Protein AF-A0A7H1D372-F1 (afdb_monomer_lite)

Radius of gyration: 15.63 Å; chains: 1; bounding box: 36×16×43 Å

Secondary structure (DSSP, 8-state):
-EEEEEEPSSSTT-EEEEEEE-TTT--EEEEE-SS-------B-SSS--S--SGGGG--SS-TT-BSHHHHHHHHTTPPP-

Structure (mmCIF, N/CA/C/O backbone):
data_AF-A0A7H1D372-F1
#
_entry.id   AF-A0A7H1D372-F1
#
loop_
_atom_site.group_PDB
_atom_site.id
_atom_site.type_symbol
_atom_site.label_atom_id
_atom_site.label_alt_id
_atom_site.label_comp_id
_atom_site.label_asym_id
_atom_site.label_entity_id
_atom_site.label_seq_id
_atom_site.pdbx_PDB_ins_code
_atom_site.Cartn_x
_atom_site.Cartn_y
_atom_site.Cartn_z
_atom_site.occupancy
_atom_site.B_iso_or_equiv
_atom_site.auth_seq_id
_atom_site.auth_comp_id
_atom_site.auth_asym_id
_atom_site.auth_atom_id
_atom_site.pdbx_PDB_model_num
ATOM 1 N N . MET A 1 1 ? -7.864 -2.670 -4.522 1.00 94.44 1 MET A N 1
ATOM 2 C CA . MET A 1 1 ? -6.763 -1.802 -4.063 1.00 94.44 1 MET A CA 1
ATOM 3 C C . MET A 1 1 ? -7.182 -1.103 -2.783 1.00 94.44 1 MET A C 1
ATOM 5 O O . MET A 1 1 ? -8.270 -0.547 -2.761 1.00 94.44 1 MET A O 1
ATOM 9 N N . VAL A 1 2 ? -6.358 -1.151 -1.734 1.00 98.00 2 VAL A N 1
ATOM 10 C CA . VAL A 1 2 ? -6.569 -0.396 -0.483 1.00 98.00 2 VAL A CA 1
ATOM 11 C C . VAL A 1 2 ? -5.912 0.973 -0.629 1.00 98.00 2 VAL A C 1
ATOM 13 O O . VAL A 1 2 ? -4.787 1.042 -1.119 1.00 98.00 2 VAL A O 1
ATOM 16 N N . THR A 1 3 ? -6.605 2.044 -0.241 1.00 97.38 3 THR A N 1
ATOM 17 C CA . THR A 1 3 ? -6.137 3.423 -0.476 1.00 97.38 3 THR A CA 1
ATOM 18 C C . THR A 1 3 ? -5.984 4.251 0.786 1.00 97.38 3 THR A C 1
ATOM 20 O O . THR A 1 3 ? -5.125 5.122 0.802 1.00 97.38 3 THR A O 1
ATOM 23 N N . HIS A 1 4 ? -6.770 3.981 1.833 1.00 98.31 4 HIS A N 1
ATOM 24 C CA . HIS A 1 4 ? -6.696 4.718 3.095 1.00 98.31 4 HIS A CA 1
ATOM 25 C C . HIS A 1 4 ? -6.952 3.796 4.284 1.00 98.31 4 HIS A C 1
ATOM 27 O O . HIS A 1 4 ? -7.747 2.853 4.203 1.00 98.31 4 HIS A O 1
ATOM 33 N N . LEU A 1 5 ? -6.305 4.105 5.404 1.00 98.56 5 LEU A N 1
ATOM 34 C CA . LEU A 1 5 ? -6.668 3.557 6.705 1.00 98.56 5 LEU A CA 1
ATOM 35 C C . LEU A 1 5 ? -7.806 4.383 7.313 1.00 98.56 5 LEU A C 1
ATOM 37 O O . LEU A 1 5 ? -7.937 5.579 7.060 1.00 98.56 5 LEU A O 1
ATOM 41 N N . LEU A 1 6 ? -8.633 3.728 8.119 1.00 98.25 6 LEU A N 1
ATOM 42 C CA . LEU A 1 6 ? -9.695 4.371 8.885 1.00 98.25 6 LEU A CA 1
ATOM 43 C C . LEU A 1 6 ? -9.262 4.491 10.340 1.00 98.25 6 LEU A C 1
ATOM 45 O O . LEU A 1 6 ? -8.743 3.528 10.906 1.00 98.25 6 LEU A O 1
ATOM 49 N N . MET A 1 7 ? -9.537 5.639 10.953 1.00 98.31 7 MET A N 1
ATOM 50 C CA . MET A 1 7 ? -9.247 5.900 12.362 1.00 98.31 7 MET A CA 1
ATOM 51 C C . MET A 1 7 ? -10.513 5.800 13.211 1.00 98.31 7 MET A C 1
ATOM 53 O O . MET A 1 7 ? -11.625 6.044 12.740 1.00 98.31 7 MET A O 1
ATOM 57 N N . ASP A 1 8 ? -10.341 5.402 14.465 1.00 97.94 8 ASP A N 1
ATOM 58 C CA . ASP A 1 8 ? -11.412 5.317 15.449 1.00 97.94 8 ASP A CA 1
ATOM 59 C C . ASP A 1 8 ? -11.926 6.726 15.784 1.00 97.94 8 ASP A C 1
ATOM 61 O O . ASP A 1 8 ? -11.154 7.647 16.050 1.00 97.94 8 ASP A O 1
ATOM 65 N N . LYS A 1 9 ? -13.252 6.894 15.758 1.00 97.06 9 LYS A N 1
ATOM 66 C CA . LYS A 1 9 ? -13.916 8.179 16.013 1.00 97.06 9 LYS A CA 1
ATOM 67 C C . LYS A 1 9 ? -13.817 8.616 17.479 1.00 97.06 9 LYS A C 1
ATOM 69 O O . LYS A 1 9 ? -13.821 9.809 17.758 1.00 97.06 9 LYS A O 1
ATOM 74 N N . MET A 1 10 ? -13.791 7.660 18.406 1.00 97.75 10 MET A N 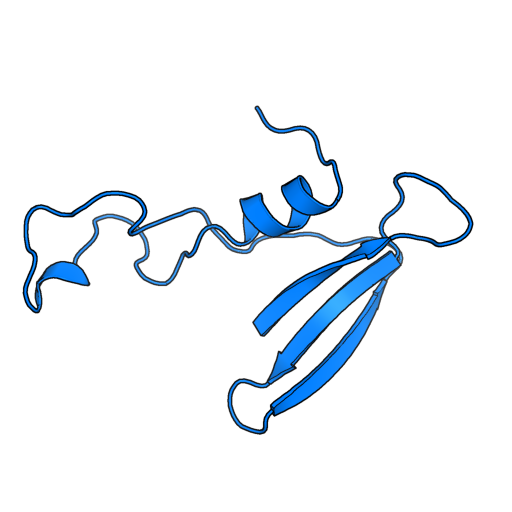1
ATOM 75 C CA . MET A 1 10 ? -13.842 7.902 19.852 1.00 97.75 10 MET A CA 1
ATOM 76 C C . MET A 1 10 ? -12.458 7.823 20.499 1.00 97.75 10 ME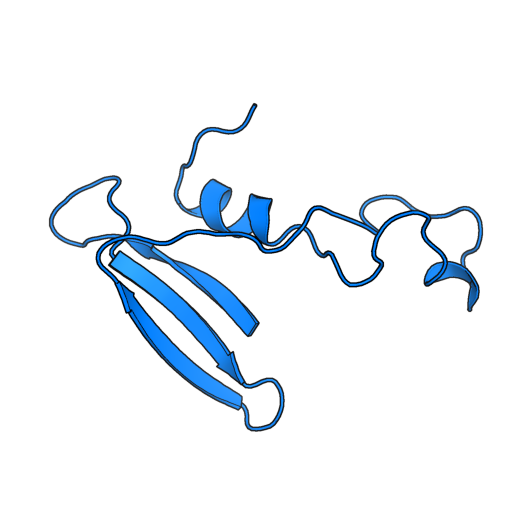T A C 1
ATOM 78 O O . MET A 1 10 ? -12.238 8.425 21.548 1.00 97.75 10 MET A O 1
ATOM 82 N N . ARG A 1 11 ? -11.532 7.055 19.912 1.00 97.19 11 ARG A N 1
ATOM 83 C CA . ARG A 1 11 ? -10.180 6.842 20.445 1.00 97.19 11 ARG A CA 1
ATOM 84 C C . ARG A 1 11 ? -9.136 7.441 19.500 1.00 97.19 11 ARG A C 1
ATOM 86 O O . ARG A 1 11 ? -8.847 6.827 18.473 1.00 97.19 11 ARG A O 1
ATOM 93 N N . PRO A 1 12 ? -8.537 8.600 19.833 1.00 95.62 12 PRO A N 1
ATOM 94 C CA . PRO A 1 12 ? -7.518 9.200 18.980 1.00 95.62 12 PRO A CA 1
ATOM 95 C C . PRO A 1 12 ? -6.329 8.247 18.803 1.00 95.62 12 PRO A C 1
ATOM 97 O O . PRO A 1 12 ? -6.001 7.468 19.699 1.00 95.62 12 PRO A O 1
ATOM 100 N N . ASN A 1 13 ? -5.683 8.316 17.637 1.00 96.25 13 ASN A N 1
ATOM 101 C CA . ASN A 1 13 ? -4.515 7.501 17.286 1.00 96.25 13 ASN A CA 1
ATOM 102 C C . ASN A 1 13 ? -4.746 5.970 17.343 1.00 96.25 13 ASN A C 1
ATOM 104 O O . ASN A 1 13 ? -3.825 5.195 17.604 1.00 96.25 13 ASN A O 1
ATOM 108 N N . ARG A 1 14 ? -5.981 5.509 17.102 1.00 98.12 14 ARG A N 1
ATOM 109 C CA . ARG A 1 14 ? -6.316 4.083 16.984 1.00 98.12 14 ARG A CA 1
ATOM 110 C C . ARG A 1 14 ? -6.883 3.773 15.603 1.00 98.12 14 ARG A C 1
ATOM 112 O O . ARG A 1 14 ? -7.806 4.440 15.153 1.00 98.12 14 ARG A O 1
ATOM 119 N N . VAL A 1 15 ? -6.367 2.730 14.953 1.00 98.12 15 VAL A N 1
ATOM 120 C CA . VAL A 1 15 ? -6.911 2.238 13.679 1.00 98.12 15 VAL A CA 1
ATOM 121 C C . VAL A 1 15 ? -8.253 1.528 13.894 1.00 98.12 15 VAL A C 1
ATOM 123 O O . VAL A 1 15 ? -8.429 0.788 14.864 1.00 98.12 15 VAL A O 1
ATOM 126 N N . ALA A 1 16 ? -9.187 1.741 12.972 1.00 98.44 16 ALA A N 1
ATOM 127 C CA . ALA A 1 16 ? -10.511 1.119 12.934 1.00 98.44 16 ALA A CA 1
ATOM 128 C C . ALA A 1 16 ? -10.729 0.241 11.687 1.00 98.44 16 ALA A C 1
ATOM 130 O O . ALA A 1 16 ? -11.739 -0.462 11.584 1.00 98.44 16 ALA A O 1
ATOM 131 N N . GLY A 1 17 ? -9.798 0.273 10.729 1.00 98.56 17 GLY A N 1
ATOM 132 C CA . GLY A 1 17 ? -9.890 -0.507 9.503 1.00 98.56 17 GLY A CA 1
ATOM 133 C C . GLY A 1 17 ? -9.231 0.165 8.306 1.00 98.56 17 GLY A C 1
ATOM 134 O O . GLY A 1 17 ? -8.252 0.894 8.459 1.00 98.56 17 GLY A O 1
ATOM 135 N N . ALA A 1 18 ? -9.776 -0.082 7.117 1.00 98.69 18 ALA A N 1
ATOM 136 C CA . ALA A 1 18 ? -9.292 0.479 5.860 1.00 98.69 18 ALA A CA 1
ATOM 137 C C . ALA A 1 18 ? -10.410 0.567 4.813 1.00 98.69 18 ALA A C 1
ATOM 139 O O . ALA A 1 18 ? -11.442 -0.100 4.923 1.00 98.69 18 ALA A O 1
ATOM 140 N N . VAL A 1 19 ? -10.177 1.356 3.769 1.00 98.69 19 VAL A N 1
ATOM 141 C CA . VAL A 1 19 ? -11.044 1.428 2.588 1.00 98.69 19 VAL A CA 1
ATOM 142 C C . VAL A 1 19 ? -10.269 1.162 1.313 1.00 98.69 19 VAL A C 1
ATOM 144 O O . VAL A 1 19 ? -9.054 1.369 1.224 1.00 98.69 19 VAL A O 1
ATOM 147 N N . GLY A 1 20 ? -10.995 0.699 0.308 1.00 98.50 20 GLY A N 1
ATOM 148 C CA . GLY A 1 20 ? -10.449 0.416 -1.003 1.00 98.50 20 GLY A CA 1
ATOM 149 C C . GLY A 1 20 ? -11.541 0.196 -2.032 1.00 98.50 20 GLY A C 1
ATOM 150 O O . GLY A 1 20 ? -12.724 0.308 -1.732 1.00 98.50 20 GLY A O 1
ATOM 151 N N . PHE A 1 21 ? -11.141 -0.149 -3.246 1.00 98.50 21 PHE A N 1
ATOM 152 C CA . PHE A 1 21 ? -12.072 -0.484 -4.317 1.00 98.50 21 PHE A CA 1
ATOM 153 C C . PHE A 1 21 ? -11.570 -1.659 -5.155 1.00 98.50 21 PHE A C 1
ATOM 155 O O . PHE A 1 21 ? -10.362 -1.928 -5.210 1.00 98.50 21 PHE A O 1
ATOM 162 N N . ASN A 1 22 ? -12.482 -2.382 -5.801 1.00 98.31 22 ASN A N 1
ATOM 163 C CA . ASN A 1 22 ? -12.122 -3.380 -6.800 1.00 98.31 22 ASN A CA 1
ATOM 164 C C . ASN A 1 22 ? -11.626 -2.685 -8.072 1.00 98.31 22 ASN A C 1
ATOM 166 O O . ASN A 1 22 ? -12.300 -1.815 -8.612 1.00 98.31 22 ASN A O 1
ATOM 170 N N . VAL A 1 23 ? -10.496 -3.125 -8.613 1.00 97.94 23 VAL A N 1
ATOM 171 C CA . VAL A 1 23 ? -9.973 -2.579 -9.874 1.00 97.94 23 VAL A CA 1
ATOM 172 C C . VAL A 1 23 ? -10.691 -3.118 -11.117 1.00 97.94 23 VAL A C 1
ATOM 174 O O . VAL A 1 23 ? -10.438 -2.625 -12.208 1.00 97.94 23 VAL A O 1
ATOM 1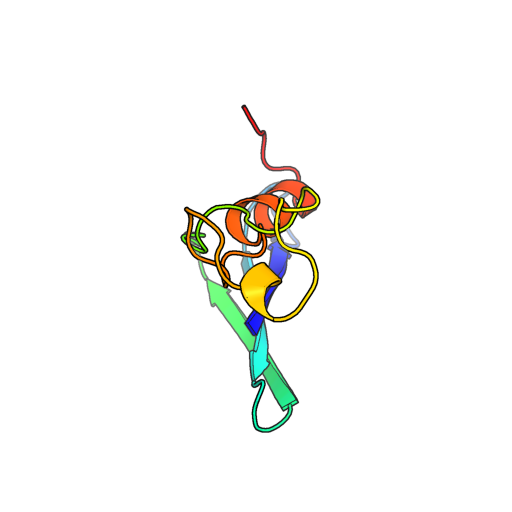77 N N . ARG A 1 24 ? -11.557 -4.134 -10.976 1.00 98.31 24 ARG A N 1
ATOM 178 C CA . ARG A 1 24 ? -12.300 -4.745 -12.092 1.00 98.31 24 ARG A CA 1
ATOM 179 C C . ARG A 1 24 ? -13.709 -4.190 -12.267 1.00 98.31 24 ARG A C 1
ATOM 181 O O . ARG A 1 24 ? -14.137 -4.008 -13.395 1.00 98.31 24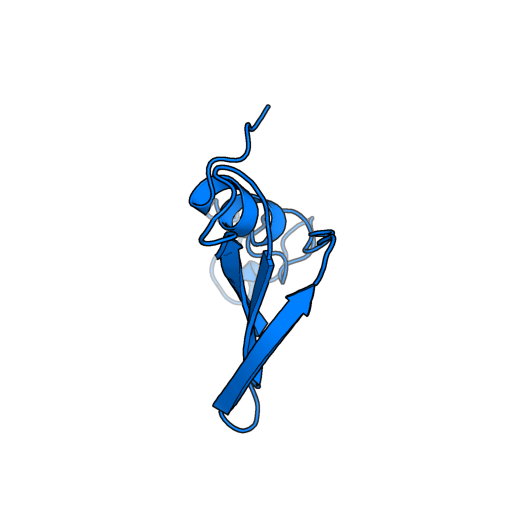 ARG A O 1
ATOM 188 N N . ASP A 1 25 ? -14.419 -3.958 -11.166 1.00 97.75 25 ASP A N 1
ATOM 189 C CA . ASP A 1 25 ? -15.837 -3.570 -11.181 1.00 97.75 25 ASP A CA 1
ATOM 190 C C . ASP A 1 25 ? -16.122 -2.243 -10.450 1.00 97.75 25 ASP A C 1
ATOM 192 O O . ASP A 1 25 ? -17.250 -1.767 -10.460 1.00 97.75 25 ASP A O 1
ATOM 196 N N . GLY A 1 26 ? -15.110 -1.621 -9.831 1.00 97.62 26 GLY A N 1
ATOM 197 C CA . GLY A 1 26 ? -15.256 -0.342 -9.132 1.00 97.62 26 GLY A CA 1
ATOM 198 C C . GLY A 1 26 ? -15.962 -0.418 -7.775 1.00 97.62 26 GLY A C 1
ATOM 199 O O . GLY A 1 26 ? -16.117 0.619 -7.129 1.00 97.62 26 GLY A O 1
ATOM 200 N N . ASN A 1 27 ? -16.351 -1.607 -7.301 1.00 98.56 27 ASN A N 1
ATOM 201 C CA . ASN A 1 27 ? -17.031 -1.762 -6.017 1.00 98.56 27 ASN A CA 1
ATOM 202 C C . ASN A 1 27 ? -16.184 -1.209 -4.868 1.00 98.56 27 ASN A C 1
ATOM 204 O O . ASN A 1 27 ? -15.010 -1.561 -4.720 1.00 98.56 27 ASN A O 1
ATOM 208 N N . PHE A 1 28 ? -16.795 -0.365 -4.038 1.00 98.50 28 PHE A N 1
ATOM 209 C CA . PHE A 1 28 ? -16.155 0.231 -2.872 1.00 98.50 28 PHE A CA 1
ATOM 210 C C . PHE A 1 28 ? -16.252 -0.697 -1.656 1.00 98.50 28 PHE A C 1
ATOM 212 O O . PHE A 1 28 ? -17.333 -1.164 -1.301 1.00 98.50 28 PHE A O 1
ATOM 219 N N . TYR A 1 29 ? -15.126 -0.930 -0.985 1.00 98.62 29 TYR A N 1
ATOM 220 C CA . TYR A 1 29 ? -15.033 -1.788 0.193 1.00 98.62 29 TYR A CA 1
ATOM 221 C C . TYR A 1 29 ? -14.673 -0.992 1.439 1.00 98.62 29 TYR A C 1
ATOM 223 O O . TYR A 1 29 ? -13.739 -0.186 1.444 1.00 98.62 29 TYR A O 1
ATOM 231 N N . VAL A 1 30 ? -15.369 -1.319 2.528 1.00 98.56 30 VAL A N 1
ATOM 232 C CA . VAL A 1 30 ? -15.070 -0.852 3.881 1.00 98.56 30 VAL A CA 1
ATOM 233 C C . VAL A 1 30 ? -14.704 -2.057 4.736 1.00 98.56 30 VAL A C 1
ATOM 235 O O . VAL A 1 30 ? -15.553 -2.885 5.063 1.00 98.56 30 VAL A O 1
ATOM 238 N N . PHE A 1 31 ? -13.439 -2.139 5.131 1.00 98.44 31 PHE A N 1
ATOM 239 C CA . PHE A 1 31 ? -12.944 -3.167 6.037 1.00 98.44 31 PHE A CA 1
ATOM 240 C C . PHE A 1 31 ? -12.946 -2.600 7.452 1.00 98.44 31 PHE A C 1
ATOM 242 O O . PHE A 1 31 ? -12.236 -1.636 7.723 1.00 98.44 31 PHE A O 1
ATOM 249 N N . ARG A 1 32 ? -13.729 -3.186 8.363 1.00 98.44 32 ARG A N 1
ATOM 250 C CA . ARG A 1 32 ? -13.713 -2.843 9.795 1.00 98.44 32 ARG A CA 1
ATOM 251 C C . ARG A 1 32 ? -12.873 -3.870 10.545 1.00 98.44 32 ARG A C 1
ATOM 253 O O . ARG A 1 32 ? -13.142 -5.064 10.433 1.00 98.44 32 ARG A O 1
ATOM 260 N N . ALA A 1 33 ? -11.876 -3.425 11.306 1.00 98.19 33 ALA A N 1
ATOM 261 C CA . ALA A 1 33 ? -10.944 -4.322 11.988 1.00 98.19 33 ALA A CA 1
ATOM 262 C C . ALA A 1 33 ? -10.447 -3.744 13.321 1.00 98.19 33 ALA A C 1
ATOM 264 O O . ALA A 1 33 ? -10.322 -2.534 13.486 1.00 98.19 33 ALA A O 1
ATOM 265 N N . LYS A 1 34 ? -10.129 -4.629 14.277 1.00 97.75 34 LYS A N 1
ATOM 266 C CA . LYS A 1 34 ? -9.551 -4.246 15.582 1.00 97.75 34 LYS A CA 1
ATOM 267 C C . LYS A 1 34 ? -8.035 -4.023 15.526 1.00 97.75 34 LYS A C 1
ATOM 269 O O . LYS A 1 34 ? -7.500 -3.337 16.393 1.00 97.75 34 LYS A O 1
ATOM 274 N N . ALA A 1 35 ? -7.377 -4.636 14.546 1.00 97.94 35 ALA A N 1
ATOM 275 C CA . ALA A 1 35 ? -5.957 -4.525 14.245 1.00 97.94 35 ALA A CA 1
ATOM 276 C C . ALA A 1 35 ? -5.782 -4.598 12.722 1.00 97.94 35 ALA A C 1
ATOM 278 O O . ALA A 1 35 ? -6.525 -5.320 12.055 1.00 97.94 35 ALA A O 1
ATOM 279 N N . VAL A 1 36 ? -4.820 -3.850 12.184 1.00 98.25 36 VAL A N 1
ATOM 280 C CA . VAL A 1 36 ? -4.505 -3.811 10.750 1.00 98.25 36 VAL A CA 1
ATOM 281 C C . VAL A 1 36 ? -3.001 -3.985 10.589 1.00 98.25 36 VAL A C 1
ATOM 283 O O . VAL A 1 36 ? -2.230 -3.282 11.236 1.00 98.25 36 VAL A O 1
ATOM 286 N N . ILE A 1 37 ? -2.592 -4.915 9.727 1.00 98.12 37 ILE A N 1
ATOM 287 C CA . ILE A 1 37 ? -1.195 -5.119 9.337 1.00 98.12 37 ILE A CA 1
ATOM 288 C C . ILE A 1 37 ? -1.060 -4.651 7.892 1.00 98.12 37 ILE A C 1
ATOM 290 O O . ILE A 1 37 ? -1.784 -5.127 7.019 1.00 98.12 37 ILE A O 1
ATOM 294 N N . VAL A 1 38 ? -0.139 -3.721 7.638 1.00 97.88 38 VAL A N 1
ATOM 295 C CA . VAL A 1 38 ? 0.148 -3.235 6.285 1.00 97.88 38 VAL A CA 1
ATOM 296 C C . VAL A 1 38 ? 1.435 -3.887 5.789 1.00 97.88 38 VAL A C 1
ATOM 298 O O . VAL A 1 38 ? 2.529 -3.504 6.183 1.00 97.88 38 VAL A O 1
ATOM 301 N N . SER A 1 39 ? 1.296 -4.876 4.909 1.00 97.31 39 SER A N 1
ATOM 302 C CA . SER A 1 39 ? 2.399 -5.643 4.309 1.00 97.31 39 SER A CA 1
ATOM 303 C C . SER A 1 39 ? 2.496 -5.421 2.793 1.00 97.31 39 SER A C 1
ATOM 305 O O . SER A 1 39 ? 2.749 -6.341 2.021 1.00 97.31 39 SER A O 1
ATOM 307 N N . ALA A 1 40 ? 2.281 -4.181 2.344 1.00 96.62 40 ALA A N 1
ATOM 308 C CA . ALA A 1 40 ? 2.123 -3.830 0.928 1.00 96.62 40 ALA A CA 1
ATOM 309 C C . ALA A 1 40 ? 3.443 -3.568 0.164 1.00 96.62 40 ALA A C 1
ATOM 311 O O . ALA A 1 40 ? 3.444 -2.856 -0.838 1.00 96.62 40 ALA A O 1
ATOM 312 N N . GLY A 1 41 ? 4.559 -4.142 0.627 1.00 96.44 41 GLY A N 1
ATOM 313 C CA . GLY A 1 41 ? 5.875 -3.999 -0.003 1.00 96.44 41 GLY A CA 1
ATOM 314 C C . GLY A 1 41 ? 6.495 -2.600 0.113 1.00 96.44 41 GLY A C 1
ATOM 315 O O . GLY A 1 41 ? 5.924 -1.687 0.703 1.00 96.44 41 GLY A O 1
ATOM 316 N N . GLY A 1 42 ? 7.705 -2.458 -0.432 1.00 96.69 42 GLY A N 1
ATOM 317 C CA . GLY A 1 42 ? 8.452 -1.198 -0.434 1.00 96.69 42 GLY A CA 1
ATOM 318 C C . GLY A 1 42 ? 8.016 -0.224 -1.534 1.00 96.69 42 GLY A C 1
ATOM 319 O O . GLY A 1 42 ? 6.847 -0.154 -1.915 1.00 96.69 42 GLY A O 1
ATOM 320 N N . ALA A 1 43 ? 8.974 0.531 -2.071 1.00 97.50 43 ALA A N 1
ATOM 321 C CA . ALA A 1 43 ? 8.710 1.503 -3.122 1.00 97.50 43 ALA A CA 1
ATOM 322 C C . ALA A 1 43 ? 9.716 1.416 -4.272 1.00 97.50 43 ALA A C 1
ATOM 324 O O . ALA A 1 43 ? 10.911 1.649 -4.103 1.00 97.50 43 ALA A O 1
ATOM 325 N N . SER A 1 44 ? 9.193 1.115 -5.452 1.00 96.94 44 SER A N 1
ATOM 326 C CA . SER A 1 44 ? 9.884 1.164 -6.736 1.00 96.94 44 SER A CA 1
ATOM 327 C C . SER A 1 44 ? 9.431 2.392 -7.525 1.00 96.94 44 SER A C 1
ATOM 329 O O . SER A 1 44 ? 8.448 3.039 -7.178 1.00 96.94 44 SER A O 1
ATOM 331 N N . HIS A 1 45 ? 10.153 2.723 -8.597 1.00 95.00 45 HIS A N 1
ATOM 332 C CA . HIS A 1 45 ? 9.814 3.814 -9.525 1.00 95.00 45 HIS A CA 1
ATOM 333 C C . HIS A 1 45 ? 9.719 5.228 -8.917 1.00 95.00 45 HIS A C 1
ATOM 335 O O . HIS A 1 45 ? 9.274 6.143 -9.601 1.00 95.00 45 HIS A O 1
ATOM 341 N N . ILE A 1 46 ? 10.191 5.446 -7.683 1.00 96.25 46 ILE A N 1
ATOM 342 C CA . ILE A 1 46 ? 10.308 6.800 -7.105 1.00 96.25 46 ILE A CA 1
ATOM 343 C C . ILE A 1 46 ? 11.375 7.621 -7.849 1.00 96.25 46 ILE A C 1
ATOM 345 O O . ILE A 1 46 ? 11.221 8.823 -8.043 1.00 96.25 46 ILE A O 1
ATOM 349 N N . PHE A 1 47 ? 12.455 6.973 -8.288 1.00 96.19 47 PHE A N 1
ATOM 350 C CA . PHE A 1 47 ? 13.529 7.602 -9.052 1.00 96.19 47 PHE A CA 1
ATOM 351 C C . PHE A 1 47 ? 13.494 7.165 -10.515 1.00 96.19 47 PHE A C 1
ATOM 353 O O . PHE A 1 47 ? 13.118 6.033 -10.833 1.00 96.19 47 PHE A O 1
ATOM 360 N N . LYS A 1 48 ? 13.951 8.053 -11.404 1.00 96.06 48 LYS A N 1
ATOM 361 C CA . LYS A 1 48 ? 14.098 7.764 -12.833 1.00 96.06 48 LYS A CA 1
ATOM 362 C C . LYS A 1 48 ? 15.118 6.626 -13.045 1.00 96.06 48 LYS A C 1
ATOM 364 O O . LYS A 1 48 ? 16.273 6.784 -12.645 1.00 96.06 48 LYS A O 1
ATOM 369 N N . PRO A 1 49 ? 14.736 5.499 -13.675 1.00 95.81 49 PRO A N 1
ATOM 370 C CA . PRO A 1 49 ? 15.659 4.402 -13.957 1.00 95.81 49 PRO A CA 1
ATOM 371 C C . PRO A 1 49 ? 16.581 4.714 -15.144 1.00 95.81 49 PRO A C 1
ATOM 373 O O . PRO A 1 49 ? 16.357 5.655 -15.905 1.00 95.81 49 PRO A O 1
ATOM 376 N N . ARG A 1 50 ? 17.621 3.888 -15.325 1.00 97.19 50 ARG A N 1
ATOM 377 C CA . ARG A 1 50 ? 18.576 4.022 -16.443 1.00 97.19 50 ARG A CA 1
ATOM 378 C C . ARG A 1 50 ? 17.931 3.794 -17.814 1.00 97.19 50 ARG A C 1
ATOM 380 O O . ARG A 1 50 ? 18.312 4.446 -18.777 1.00 97.19 50 ARG A O 1
ATOM 387 N N . SER A 1 51 ? 16.955 2.894 -17.888 1.00 96.94 51 SER A N 1
ATOM 388 C CA . SER A 1 51 ? 16.186 2.615 -19.103 1.00 96.94 51 SER A CA 1
ATOM 389 C C . SER A 1 51 ? 14.820 3.289 -19.007 1.00 96.94 51 SER A C 1
ATOM 391 O O . SER A 1 51 ? 14.075 3.004 -18.076 1.00 96.94 51 SER A O 1
ATOM 393 N N . VAL A 1 52 ? 14.488 4.166 -19.959 1.00 96.06 52 VAL A N 1
ATOM 394 C CA . VAL A 1 52 ? 13.286 5.033 -19.903 1.00 96.06 52 VAL A CA 1
ATOM 395 C C . VAL A 1 52 ? 12.226 4.728 -20.968 1.00 96.06 52 VAL A C 1
ATOM 397 O O . VAL A 1 52 ? 11.185 5.373 -20.986 1.00 96.06 52 VAL A O 1
ATOM 400 N N . GLY A 1 53 ? 12.487 3.760 -21.851 1.00 96.31 53 GLY A N 1
ATOM 401 C CA . GLY A 1 53 ? 11.493 3.198 -22.772 1.00 96.31 53 GLY A CA 1
ATOM 402 C C . GLY A 1 53 ? 10.814 1.966 -22.169 1.00 96.31 53 GLY A C 1
ATOM 403 O O . GLY A 1 53 ? 10.540 1.920 -20.972 1.00 96.31 53 GLY A O 1
ATOM 404 N N . GLU A 1 54 ? 10.635 0.915 -22.968 1.00 97.31 54 GLU A N 1
ATOM 405 C CA . GLU A 1 54 ? 10.061 -0.367 -22.516 1.00 97.31 54 GLU A CA 1
ATOM 406 C C . GLU A 1 54 ? 10.806 -0.971 -21.312 1.00 97.31 54 GLU A C 1
ATOM 408 O O . GLU A 1 54 ? 10.211 -1.581 -20.425 1.00 97.31 54 GLU A O 1
ATOM 413 N N . GLY A 1 55 ? 12.117 -0.722 -21.223 1.00 96.25 55 GLY A N 1
ATOM 414 C CA . GLY A 1 55 ? 12.951 -1.155 -20.104 1.00 96.25 55 GLY A CA 1
ATOM 415 C C . GLY A 1 55 ? 12.629 -0.496 -18.757 1.00 96.25 55 GLY A C 1
ATOM 416 O O . GLY A 1 55 ? 13.194 -0.914 -17.748 1.00 96.25 55 GLY A O 1
ATOM 417 N N . MET A 1 56 ? 11.735 0.498 -18.698 1.00 96.25 56 MET A N 1
ATOM 418 C CA . MET A 1 56 ? 11.372 1.178 -17.449 1.00 96.25 56 MET A CA 1
ATOM 419 C C . MET A 1 56 ? 10.781 0.217 -16.412 1.00 96.25 56 MET A C 1
ATOM 421 O O . MET A 1 56 ? 11.023 0.401 -15.223 1.00 96.25 56 MET A O 1
ATOM 425 N N . GLY A 1 57 ? 10.084 -0.841 -16.844 1.00 95.94 57 GLY A N 1
ATOM 426 C CA . GLY A 1 57 ? 9.551 -1.883 -15.956 1.00 95.94 57 GLY A CA 1
ATOM 427 C C . GLY A 1 57 ? 10.615 -2.804 -15.342 1.00 95.94 57 GLY A C 1
ATOM 428 O O . GLY A 1 57 ? 10.307 -3.585 -14.443 1.00 95.94 57 GLY A O 1
ATOM 429 N N . ARG A 1 58 ? 11.878 -2.720 -15.787 1.00 95.81 58 ARG A N 1
ATOM 430 C CA . ARG A 1 58 ? 12.984 -3.572 -15.326 1.00 95.81 58 ARG A CA 1
ATOM 431 C C . ARG A 1 58 ? 13.750 -2.943 -14.161 1.00 95.81 58 ARG A C 1
ATOM 433 O O . ARG A 1 58 ? 14.968 -2.781 -14.208 1.00 95.81 58 ARG A O 1
ATOM 440 N N . THR A 1 59 ? 13.033 -2.583 -13.103 1.00 95.56 59 THR A N 1
ATOM 441 C CA . THR A 1 59 ? 13.682 -2.237 -11.833 1.00 95.56 59 THR A CA 1
ATOM 442 C C . THR A 1 59 ? 14.280 -3.486 -11.175 1.00 95.56 59 THR A C 1
ATOM 444 O O . THR A 1 59 ? 13.869 -4.612 -11.454 1.00 95.56 59 THR A O 1
ATOM 447 N N . TRP A 1 60 ? 15.2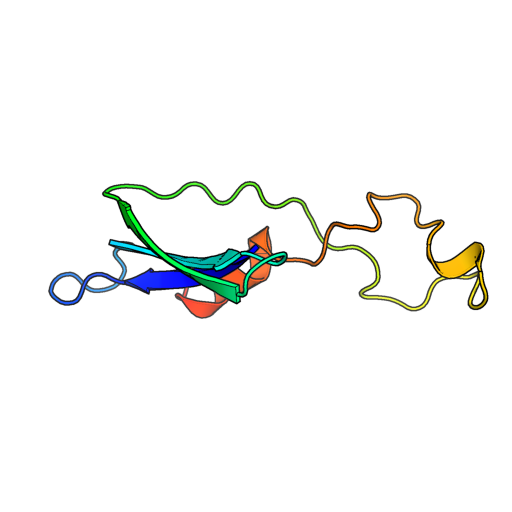96 -3.292 -10.333 1.00 96.75 60 TRP A N 1
ATOM 448 C CA . TRP A 1 60 ? 15.908 -4.377 -9.561 1.00 96.75 60 TRP A CA 1
ATOM 449 C C . TRP A 1 60 ? 14.936 -4.948 -8.520 1.00 96.75 60 TRP A C 1
ATOM 451 O O . TRP A 1 60 ? 14.893 -6.157 -8.307 1.00 96.75 60 TRP A O 1
ATOM 461 N N . TYR A 1 61 ? 14.149 -4.073 -7.889 1.00 97.50 61 TYR A N 1
ATOM 462 C CA . TYR A 1 61 ? 13.118 -4.461 -6.931 1.00 97.50 61 TYR A CA 1
AT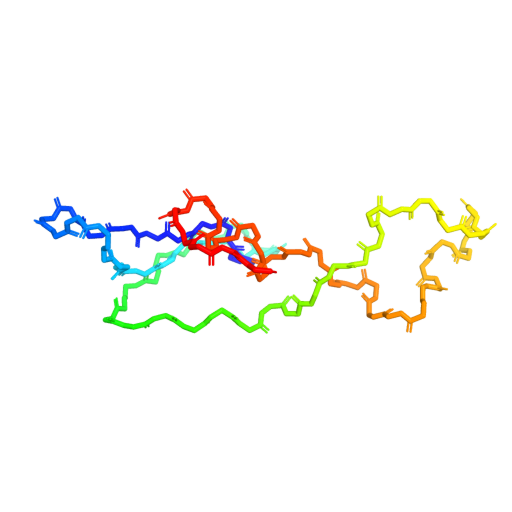OM 463 C C . TYR A 1 61 ? 11.773 -4.715 -7.630 1.00 97.50 61 TYR A C 1
ATOM 465 O O . TYR A 1 61 ? 11.649 -4.548 -8.837 1.00 97.50 61 TYR A O 1
ATOM 473 N N . ALA A 1 62 ? 10.741 -5.122 -6.891 1.00 97.06 62 ALA A N 1
ATOM 474 C CA . ALA A 1 62 ? 9.426 -5.410 -7.467 1.00 97.06 62 ALA A CA 1
ATOM 475 C C . ALA A 1 62 ? 8.791 -4.157 -8.123 1.00 97.06 62 ALA A C 1
ATOM 477 O O . ALA A 1 62 ? 8.547 -3.178 -7.411 1.00 97.06 62 ALA A O 1
ATOM 478 N N . PRO A 1 63 ? 8.477 -4.155 -9.436 1.00 95.81 63 PRO A N 1
ATOM 479 C CA . PRO A 1 63 ? 7.973 -2.967 -10.142 1.00 95.81 63 PRO A CA 1
ATOM 480 C C . PRO A 1 63 ? 6.547 -2.563 -9.741 1.00 95.81 63 PRO A C 1
ATOM 482 O O . PRO A 1 63 ? 6.165 -1.406 -9.863 1.00 95.81 63 PRO A O 1
ATOM 485 N N . TRP A 1 64 ? 5.758 -3.493 -9.204 1.00 95.69 64 TRP A N 1
ATOM 486 C CA . TRP A 1 64 ? 4.408 -3.221 -8.697 1.00 95.69 64 TRP A CA 1
ATOM 487 C C . TRP A 1 64 ? 4.379 -2.625 -7.280 1.00 95.69 64 TRP A C 1
ATOM 489 O O . TRP A 1 64 ? 3.310 -2.266 -6.793 1.00 95.69 64 TRP A O 1
ATOM 499 N N . SER A 1 65 ? 5.521 -2.527 -6.592 1.00 96.31 65 SER A N 1
ATOM 500 C CA . SER A 1 65 ? 5.592 -1.953 -5.242 1.00 96.31 65 SER A CA 1
ATOM 501 C C . SER A 1 65 ? 5.547 -0.426 -5.305 1.00 96.31 65 SER A C 1
ATOM 503 O O . SER A 1 65 ? 6.542 0.213 -5.637 1.00 96.31 65 SER A O 1
ATOM 505 N N . SER A 1 66 ? 4.402 0.166 -4.969 1.00 95.81 66 SER A N 1
ATOM 506 C CA . SER A 1 66 ? 4.121 1.599 -5.135 1.00 95.81 66 SER A CA 1
ATOM 507 C C . SER A 1 66 ? 4.089 2.386 -3.819 1.00 95.81 66 SER A C 1
ATOM 509 O O . SER A 1 66 ? 3.281 3.301 -3.672 1.00 95.81 66 SER A O 1
ATOM 511 N N . ALA A 1 67 ? 4.915 2.022 -2.832 1.00 97.00 67 ALA A N 1
ATOM 512 C CA . ALA A 1 67 ? 5.014 2.721 -1.544 1.00 97.00 67 ALA A CA 1
ATOM 513 C C . ALA A 1 67 ? 3.763 2.659 -0.643 1.00 97.00 67 ALA A C 1
ATOM 515 O O . ALA A 1 67 ? 3.671 3.412 0.329 1.00 97.00 67 ALA A O 1
ATOM 516 N N . SER A 1 68 ? 2.800 1.766 -0.902 1.00 97.75 68 SER A N 1
ATOM 517 C CA . SER A 1 68 ? 1.563 1.698 -0.107 1.00 97.75 68 SER A CA 1
ATOM 518 C C . SER A 1 68 ? 1.814 1.361 1.366 1.00 97.75 68 SER A C 1
ATOM 520 O O . SER A 1 68 ? 1.086 1.857 2.224 1.00 97.75 68 SER A O 1
ATOM 522 N N . ALA A 1 69 ? 2.858 0.584 1.684 1.00 96.94 69 ALA A N 1
ATOM 523 C CA . ALA A 1 69 ? 3.218 0.301 3.075 1.00 96.94 69 ALA A CA 1
ATOM 524 C C . ALA A 1 69 ? 3.719 1.533 3.845 1.00 96.94 69 ALA A C 1
ATOM 526 O O . ALA A 1 69 ? 3.690 1.526 5.071 1.00 96.94 69 ALA A O 1
ATOM 527 N N . TYR A 1 70 ? 4.131 2.589 3.139 1.00 97.12 70 TYR A N 1
ATOM 528 C CA . TYR A 1 70 ? 4.576 3.849 3.732 1.00 97.12 70 TYR A CA 1
ATOM 529 C C . TYR A 1 70 ? 3.457 4.888 3.731 1.00 97.12 70 TYR A C 1
ATOM 531 O O . TYR A 1 70 ? 3.150 5.471 4.766 1.00 97.12 70 TYR A O 1
ATOM 539 N N . ALA A 1 71 ? 2.802 5.095 2.587 1.00 97.19 71 ALA A N 1
ATOM 540 C CA . ALA A 1 71 ? 1.777 6.126 2.454 1.00 97.19 71 ALA A CA 1
ATOM 541 C C . ALA A 1 71 ? 0.590 5.889 3.403 1.00 97.19 71 ALA A C 1
ATOM 543 O O . ALA A 1 71 ? 0.161 6.825 4.077 1.00 97.19 71 ALA A O 1
ATOM 544 N N . LEU A 1 72 ? 0.106 4.641 3.507 1.00 98.06 72 LEU A N 1
ATOM 545 C CA . LEU A 1 72 ? -1.056 4.309 4.337 1.00 98.06 72 LEU A CA 1
ATOM 546 C C . LEU A 1 72 ? -0.826 4.649 5.824 1.00 98.06 72 LEU A C 1
ATOM 548 O O . LEU A 1 72 ? -1.679 5.327 6.397 1.00 98.06 72 LEU A O 1
ATOM 552 N N . PRO A 1 73 ? 0.296 4.254 6.467 1.00 97.88 73 PRO A N 1
ATOM 553 C CA . PRO A 1 73 ? 0.556 4.640 7.853 1.00 97.88 73 PRO A CA 1
ATOM 554 C C . PRO A 1 73 ? 0.950 6.115 8.029 1.00 97.88 73 PRO A C 1
ATOM 556 O O . PRO A 1 73 ? 0.519 6.731 9.003 1.00 97.88 73 PRO A O 1
ATOM 559 N N . ILE A 1 74 ? 1.731 6.703 7.109 1.00 97.81 74 ILE A N 1
ATOM 560 C CA . ILE A 1 74 ? 2.149 8.119 7.199 1.00 97.81 74 ILE A CA 1
ATOM 561 C C . ILE A 1 74 ? 0.929 9.040 7.262 1.00 97.81 74 ILE A C 1
ATOM 563 O O . ILE A 1 74 ? 0.867 9.927 8.111 1.00 97.81 74 ILE A O 1
ATOM 567 N N . GLN A 1 75 ? -0.068 8.802 6.407 1.00 97.00 75 GLN A N 1
ATOM 568 C CA . GLN A 1 75 ? -1.283 9.620 6.344 1.00 97.00 75 GLN A CA 1
ATOM 569 C C . GLN A 1 75 ? -2.104 9.605 7.639 1.00 97.00 75 GLN A C 1
ATOM 571 O O . GLN A 1 75 ? -2.840 10.553 7.900 1.00 97.00 75 GLN A O 1
ATOM 576 N N . VAL A 1 76 ? -1.976 8.557 8.456 1.00 97.44 76 VAL A N 1
ATOM 577 C CA . VAL A 1 76 ? -2.655 8.461 9.757 1.00 97.44 76 VAL A CA 1
ATOM 578 C C . VAL A 1 76 ? -1.750 8.804 10.941 1.00 97.44 76 VAL A C 1
ATOM 580 O O . VAL A 1 76 ? -2.116 8.552 12.087 1.00 97.44 76 VAL A O 1
ATOM 583 N N . GLY A 1 77 ? -0.581 9.394 10.679 1.00 97.19 77 GLY A N 1
ATOM 584 C CA . GLY A 1 77 ? 0.333 9.879 11.713 1.00 97.19 77 GLY A CA 1
ATOM 585 C C . GLY A 1 77 ? 1.228 8.804 12.327 1.00 97.19 77 GLY A C 1
ATOM 586 O O . GLY A 1 77 ? 1.784 9.019 13.405 1.00 97.19 77 GLY A O 1
ATOM 587 N N . ALA A 1 78 ? 1.394 7.648 11.675 1.00 97.81 78 ALA A N 1
ATOM 588 C CA . ALA A 1 78 ? 2.360 6.659 12.134 1.00 97.81 78 ALA A CA 1
ATOM 589 C C . ALA A 1 78 ? 3.790 7.210 12.008 1.00 97.81 78 ALA A C 1
ATOM 591 O O . ALA A 1 78 ? 4.171 7.789 10.990 1.00 97.81 78 ALA A O 1
ATOM 592 N N . LYS A 1 79 ? 4.600 6.998 13.047 1.00 97.62 79 LYS A N 1
ATOM 593 C CA . LYS A 1 79 ? 6.011 7.395 13.064 1.00 97.62 79 LYS A CA 1
ATOM 594 C C . LYS A 1 79 ? 6.828 6.540 12.087 1.00 97.62 79 LYS A C 1
ATOM 596 O O . LYS A 1 79 ? 6.745 5.316 12.137 1.00 97.62 79 LYS A O 1
ATOM 601 N N . MET A 1 80 ? 7.641 7.192 11.256 1.00 97.31 80 MET A N 1
ATOM 602 C CA . MET A 1 80 ? 8.612 6.557 10.354 1.00 97.31 80 MET A CA 1
ATOM 603 C C . MET A 1 80 ? 10.023 6.572 10.965 1.00 97.31 80 MET A C 1
ATOM 605 O O . MET A 1 80 ? 10.278 7.328 11.908 1.00 97.31 80 MET A O 1
ATOM 609 N N . THR A 1 81 ? 10.925 5.747 10.431 1.00 94.81 81 THR A N 1
ATOM 610 C CA . THR A 1 81 ? 12.353 5.707 10.780 1.00 94.81 81 THR A CA 1
ATOM 611 C C . THR A 1 81 ? 13.208 5.432 9.555 1.00 94.81 81 THR A C 1
ATOM 613 O O . THR A 1 81 ? 12.647 4.934 8.554 1.00 94.81 81 THR A O 1
#

Sequence (81 aa):
MVTHLLMDKMRPNRVAGAVGFNVRDGNFYVFRAKAVIVSAGGASHIFKPRSVGEGMGRTWYAPWSSASAYALPIQVGAKMT

pLDDT: mean 97.29, std 1.03, range [94.44, 98.69]

Foldseek 3Di:
DWDEWDADPVDQPATQFTWDADPPPGHIDTGGDRDDDQPQDADDPPDQDPDDPPCSCVDPDHSPRHHCSPPHCVVSPHDDD